Protein AF-A0AAT9GNQ1-F1 (afdb_monomer)

Sequence (79 aa):
MVYLNKLSMSVTIKVKKEIAKLIDRLVELNIAKSKNEAVNLLIEYGRTEIERRIKEEEEVRNLVNKWLKECFPYEIRYF

Nearest PDB structures (foldseek):
  2dam-assembly1_A  TM=6.302E-01  e=1.705E+00  Homo sapiens

Mean predicted aligned error: 8.17 Å

Secondary structure (DSSP, 8-state):
--GGGGS---------HHHHHHHHHHHHTTSSSSHHHHHHHHHHHHHHHHHHHHHHHHHHHHHHHHHHHH---------

pLDDT: mean 86.72, std 16.23, range [45.12, 97.75]

Structure (mmCIF, N/CA/C/O backbone):
data_AF-A0AAT9GNQ1-F1
#
_entry.id   AF-A0AAT9GNQ1-F1
#
loop_
_atom_site.group_PDB
_atom_site.id
_atom_site.type_symbol
_atom_site.label_atom_id
_atom_site.label_alt_id
_atom_site.label_comp_id
_atom_site.label_asym_id
_atom_site.label_entity_id
_atom_site.label_seq_id
_atom_site.pdbx_PDB_ins_code
_atom_site.Cartn_x
_atom_site.Cartn_y
_atom_site.Cartn_z
_atom_site.occupancy
_atom_site.B_iso_or_equiv
_atom_site.auth_seq_id
_atom_site.auth_comp_id
_atom_site.auth_asym_id
_atom_site.auth_atom_id
_atom_site.pdbx_PDB_model_num
ATOM 1 N N . MET A 1 1 ? 18.726 -0.972 25.115 1.00 45.12 1 MET A N 1
ATOM 2 C CA . MET A 1 1 ? 17.661 -0.974 24.085 1.00 45.12 1 MET A CA 1
ATOM 3 C C . MET A 1 1 ? 16.294 -1.177 24.755 1.00 45.12 1 MET A C 1
ATOM 5 O O . MET A 1 1 ? 15.671 -2.207 24.579 1.00 45.12 1 MET A O 1
ATOM 9 N N . VAL A 1 2 ? 15.862 -0.227 25.602 1.00 50.38 2 VAL A N 1
ATOM 10 C CA . VAL A 1 2 ? 14.605 -0.321 26.396 1.00 50.38 2 VAL A CA 1
ATOM 11 C C . VAL A 1 2 ? 13.782 0.986 26.340 1.00 50.38 2 VAL A C 1
ATOM 13 O O . VAL A 1 2 ? 12.588 0.980 26.608 1.00 50.38 2 VAL A O 1
ATOM 16 N N . TYR A 1 3 ? 14.373 2.108 25.906 1.00 49.88 3 TYR A N 1
ATOM 17 C CA . TYR A 1 3 ? 13.747 3.437 26.000 1.00 49.88 3 TYR A CA 1
ATOM 18 C C . TYR A 1 3 ? 12.792 3.820 24.852 1.00 49.88 3 TYR A C 1
ATOM 20 O O . TYR A 1 3 ? 11.997 4.736 25.029 1.00 49.88 3 TYR A O 1
ATOM 28 N N . LEU A 1 4 ? 12.812 3.127 23.704 1.00 49.66 4 LEU A N 1
ATOM 29 C CA . LEU A 1 4 ? 11.936 3.457 22.561 1.00 49.66 4 LEU A CA 1
ATOM 30 C C . LEU A 1 4 ? 10.488 2.966 22.724 1.00 49.66 4 LEU A C 1
ATOM 32 O O . LEU A 1 4 ? 9.590 3.496 22.081 1.00 49.66 4 LEU A O 1
ATOM 36 N N . ASN A 1 5 ? 10.233 2.009 23.620 1.00 51.81 5 ASN A N 1
ATOM 37 C CA . ASN A 1 5 ? 8.891 1.443 23.819 1.00 51.81 5 ASN A CA 1
ATOM 38 C C . ASN A 1 5 ? 7.914 2.399 24.533 1.00 51.81 5 ASN A C 1
ATOM 40 O O . ASN A 1 5 ? 6.747 2.071 24.709 1.00 51.81 5 ASN A O 1
ATOM 44 N N . LYS A 1 6 ? 8.376 3.578 24.977 1.00 53.44 6 LYS A N 1
ATOM 45 C CA . LYS A 1 6 ? 7.584 4.499 25.805 1.00 53.44 6 LYS A CA 1
ATOM 46 C C . LYS A 1 6 ? 6.667 5.444 25.010 1.00 53.44 6 LYS A C 1
ATOM 48 O O . LYS A 1 6 ? 5.864 6.128 25.630 1.00 53.44 6 LYS A O 1
ATOM 53 N N . LEU A 1 7 ? 6.783 5.500 23.677 1.00 77.12 7 LEU A N 1
ATOM 54 C CA . LEU A 1 7 ? 6.040 6.450 22.823 1.00 77.12 7 LEU A CA 1
ATOM 55 C C . LEU A 1 7 ? 5.050 5.798 21.844 1.00 77.12 7 LEU A C 1
ATOM 57 O O . LEU A 1 7 ? 4.293 6.512 21.194 1.00 77.12 7 LEU A O 1
ATOM 61 N N . SER A 1 8 ? 5.026 4.469 21.729 1.00 77.00 8 SER A N 1
ATOM 62 C CA . SER A 1 8 ? 4.084 3.759 20.856 1.00 77.00 8 SER A CA 1
ATOM 63 C C . SER A 1 8 ? 2.997 3.070 21.673 1.00 77.00 8 SER A C 1
ATOM 65 O O . SER A 1 8 ? 3.303 2.274 22.560 1.00 77.00 8 SER A O 1
ATOM 67 N N . MET A 1 9 ? 1.732 3.328 21.344 1.00 88.19 9 MET A N 1
ATOM 68 C CA . MET A 1 9 ? 0.583 2.629 21.924 1.00 88.19 9 MET A CA 1
ATOM 69 C C . MET A 1 9 ? -0.028 1.683 20.891 1.00 88.19 9 MET A C 1
ATOM 71 O O . MET A 1 9 ? -0.279 2.075 19.753 1.00 88.19 9 MET A O 1
ATOM 75 N N . SER A 1 10 ? -0.293 0.437 21.284 1.00 89.56 10 SER A N 1
ATOM 76 C CA . SER A 1 10 ? -1.000 -0.514 20.426 1.00 89.56 10 SER A CA 1
ATOM 77 C C . SER A 1 10 ? -2.496 -0.219 20.424 1.00 89.56 10 SER A C 1
ATOM 79 O O . SER A 1 10 ? -3.124 -0.189 21.484 1.00 89.56 10 SER A O 1
ATOM 81 N N . VAL A 1 11 ? -3.078 -0.076 19.237 1.00 90.94 11 VAL A N 1
ATOM 82 C CA . VAL A 1 11 ? -4.523 0.089 19.050 1.00 90.94 11 VAL A CA 1
ATOM 83 C C . VAL A 1 11 ? -5.044 -0.950 18.064 1.00 90.94 11 VAL A C 1
ATOM 85 O O . VAL A 1 11 ? -4.350 -1.337 17.127 1.00 90.94 11 VAL A O 1
ATOM 88 N N . THR A 1 12 ? -6.279 -1.406 18.269 1.00 95.00 12 THR A N 1
ATOM 89 C CA . THR A 1 12 ? -6.997 -2.221 17.280 1.00 95.00 12 THR A CA 1
ATOM 90 C C . THR A 1 12 ? -7.952 -1.319 16.516 1.00 95.00 12 THR A C 1
ATOM 92 O O . THR A 1 12 ? -8.814 -0.685 17.120 1.00 95.00 12 THR A O 1
ATOM 95 N N . ILE A 1 13 ? -7.819 -1.271 15.192 1.00 92.38 13 ILE A N 1
ATOM 96 C CA . ILE A 1 13 ? -8.670 -0.454 14.322 1.00 92.38 13 ILE A CA 1
ATOM 97 C C . ILE A 1 13 ? -9.430 -1.337 13.333 1.00 92.38 13 ILE A C 1
ATOM 99 O O . ILE A 1 13 ? -8.911 -2.338 12.841 1.00 92.38 13 ILE A O 1
ATOM 103 N N . LYS A 1 14 ? -10.668 -0.952 13.018 1.00 96.44 14 LYS A N 1
ATOM 104 C CA . LYS A 1 14 ? -11.420 -1.510 11.890 1.00 96.44 14 LYS A CA 1
ATOM 105 C C . LYS A 1 14 ? -11.352 -0.514 10.745 1.00 96.44 14 LYS A C 1
ATOM 107 O O . LYS A 1 14 ? -11.710 0.646 10.918 1.00 96.44 14 LYS A O 1
ATOM 112 N N . VAL A 1 15 ? -10.908 -0.970 9.582 1.00 95.56 15 VAL A N 1
ATOM 113 C CA . VAL A 1 15 ? -10.772 -0.133 8.386 1.00 95.56 15 VAL A CA 1
ATOM 114 C C . VAL A 1 15 ? -11.594 -0.708 7.242 1.00 95.56 15 VAL A C 1
ATOM 116 O O . VAL A 1 15 ? -11.916 -1.898 7.218 1.00 95.56 15 VAL A O 1
ATOM 119 N N . LYS A 1 16 ? -11.934 0.139 6.269 1.00 97.75 16 LYS A N 1
ATOM 120 C CA . LYS A 1 16 ? -12.563 -0.317 5.027 1.00 97.75 16 LYS A CA 1
ATOM 121 C C . LYS A 1 16 ? -11.605 -1.226 4.251 1.00 97.75 16 LYS A C 1
ATOM 123 O O . LYS A 1 16 ? -10.388 -1.055 4.305 1.00 97.75 16 LYS A O 1
ATOM 128 N N . LYS A 1 17 ? -12.162 -2.142 3.452 1.00 97.38 17 LYS A N 1
ATOM 129 C CA . LYS A 1 17 ? -11.390 -3.084 2.620 1.00 97.38 17 LYS A CA 1
ATOM 130 C C . LYS A 1 17 ? -10.402 -2.383 1.677 1.00 97.38 17 LYS A C 1
ATOM 132 O O . LYS A 1 17 ? -9.321 -2.902 1.440 1.00 97.38 17 LYS A O 1
ATOM 137 N N . GLU A 1 18 ? -10.760 -1.211 1.154 1.00 95.81 18 GLU A N 1
ATOM 138 C CA . GLU A 1 18 ? -9.878 -0.395 0.305 1.00 95.81 18 GLU A CA 1
ATOM 139 C C . GLU A 1 18 ? -8.607 0.061 1.042 1.00 95.81 18 GLU A C 1
ATOM 141 O O . GLU A 1 18 ? -7.517 -0.020 0.488 1.00 95.81 18 GLU A O 1
ATOM 146 N N . ILE A 1 19 ? -8.727 0.441 2.317 1.00 96.25 19 ILE A N 1
ATOM 147 C CA . ILE A 1 19 ? -7.592 0.864 3.143 1.00 96.25 19 ILE A CA 1
ATOM 148 C C . ILE A 1 19 ? -6.722 -0.339 3.501 1.00 96.25 19 ILE A C 1
ATOM 150 O O . ILE A 1 19 ? -5.502 -0.248 3.434 1.00 96.25 19 ILE A O 1
ATOM 154 N N . ALA A 1 20 ? -7.336 -1.486 3.807 1.00 97.00 20 ALA A N 1
ATOM 155 C CA . ALA A 1 20 ? -6.593 -2.725 4.036 1.00 97.00 20 ALA A CA 1
ATOM 156 C C . ALA A 1 20 ? -5.726 -3.105 2.822 1.00 97.00 20 ALA A C 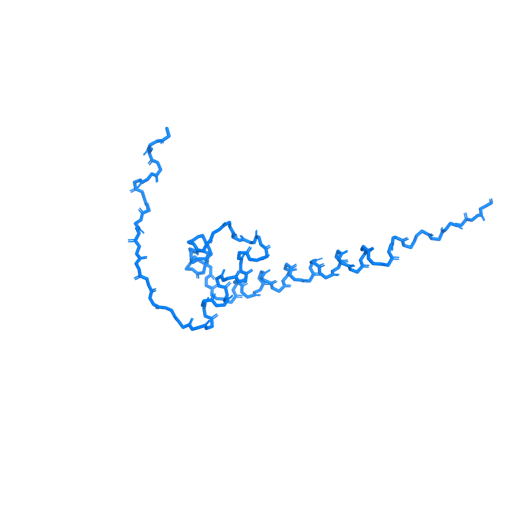1
ATOM 158 O O . ALA A 1 20 ? -4.560 -3.445 2.989 1.00 97.00 20 ALA A O 1
ATOM 159 N N . LYS A 1 21 ? -6.257 -2.953 1.599 1.00 96.94 21 LYS A N 1
ATOM 160 C CA . LYS A 1 21 ? -5.485 -3.180 0.368 1.00 96.94 21 LYS A CA 1
ATOM 161 C C . LYS A 1 21 ? -4.308 -2.215 0.219 1.00 96.94 21 LYS A C 1
ATOM 163 O O . LYS A 1 21 ? -3.241 -2.650 -0.192 1.00 96.94 21 LYS A O 1
ATOM 168 N N . LEU A 1 22 ? -4.485 -0.933 0.548 1.00 96.50 22 LEU A N 1
ATOM 169 C CA . LEU A 1 22 ? -3.384 0.038 0.516 1.00 96.50 22 LEU A CA 1
ATOM 170 C C . LEU A 1 22 ? -2.283 -0.329 1.519 1.00 96.50 22 LEU A C 1
ATOM 172 O O . LEU A 1 22 ? -1.106 -0.287 1.173 1.00 96.50 22 LEU A O 1
ATOM 176 N N . ILE A 1 23 ? -2.662 -0.745 2.732 1.00 97.56 23 ILE A N 1
ATOM 177 C CA . ILE A 1 23 ? -1.723 -1.216 3.763 1.00 97.56 23 ILE A CA 1
ATOM 178 C C . ILE A 1 23 ? -0.922 -2.417 3.254 1.00 97.56 23 ILE A C 1
ATOM 180 O O . ILE A 1 23 ? 0.301 -2.428 3.371 1.00 97.56 23 ILE A O 1
ATOM 184 N N . ASP A 1 24 ? -1.597 -3.413 2.677 1.00 97.69 24 ASP A N 1
ATOM 185 C CA . ASP A 1 24 ? -0.929 -4.597 2.135 1.00 97.69 24 ASP A CA 1
ATOM 186 C C . ASP A 1 24 ? 0.013 -4.215 0.984 1.00 97.69 24 ASP A C 1
ATOM 188 O O . ASP A 1 24 ? 1.158 -4.665 0.947 1.00 97.69 24 ASP A O 1
ATOM 192 N N . ARG A 1 25 ? -0.414 -3.299 0.105 1.00 97.31 25 ARG A N 1
ATOM 193 C CA . ARG A 1 25 ? 0.393 -2.857 -1.036 1.00 97.31 25 ARG A CA 1
ATOM 194 C C . ARG A 1 25 ? 1.669 -2.129 -0.624 1.00 97.31 25 ARG A C 1
ATOM 196 O O . ARG A 1 25 ? 2.717 -2.357 -1.222 1.00 97.31 25 ARG A O 1
ATOM 203 N N . LEU A 1 26 ? 1.604 -1.304 0.421 1.00 97.44 26 LEU A N 1
ATOM 204 C CA . LEU A 1 26 ? 2.780 -0.644 0.995 1.00 97.44 26 LEU A CA 1
ATOM 205 C C . LEU A 1 26 ? 3.834 -1.651 1.471 1.00 97.44 26 LEU A C 1
ATOM 207 O O . LEU A 1 26 ? 5.029 -1.407 1.311 1.00 97.44 26 LEU A O 1
ATOM 211 N N . VAL A 1 27 ? 3.404 -2.786 2.024 1.00 97.69 27 VAL A N 1
ATOM 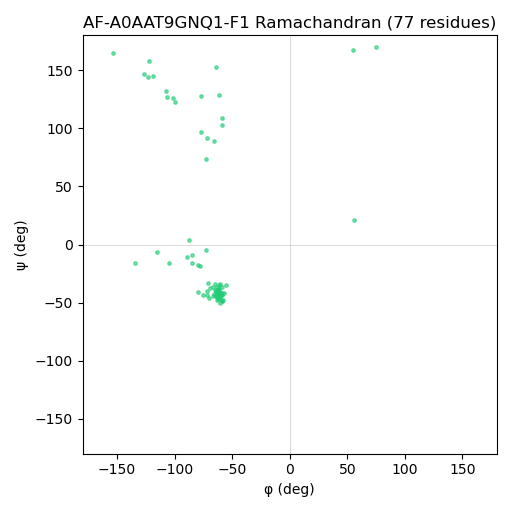212 C CA . VAL A 1 27 ? 4.313 -3.853 2.460 1.00 97.69 27 VAL A CA 1
ATOM 213 C C . VAL A 1 27 ? 4.849 -4.643 1.261 1.00 97.69 27 VAL A C 1
ATOM 215 O O . VAL A 1 27 ? 6.048 -4.890 1.177 1.00 97.69 27 VAL A O 1
ATOM 218 N N . GLU A 1 28 ? 4.000 -4.991 0.290 1.00 97.12 28 GLU A N 1
ATOM 219 C CA . GLU A 1 28 ? 4.400 -5.717 -0.932 1.00 97.12 28 GLU A CA 1
ATOM 220 C C . GLU A 1 28 ? 5.437 -4.970 -1.785 1.00 97.12 28 GLU A C 1
ATOM 222 O O . GLU A 1 28 ? 6.279 -5.585 -2.452 1.00 97.12 28 GLU A O 1
ATOM 227 N N . LEU A 1 29 ? 5.351 -3.640 -1.795 1.00 96.06 29 LEU A N 1
ATOM 228 C CA . LEU A 1 29 ? 6.278 -2.759 -2.499 1.00 96.06 29 LEU A CA 1
ATOM 229 C C . LEU A 1 29 ? 7.501 -2.381 -1.652 1.00 96.06 29 LEU A C 1
ATOM 231 O O . LEU A 1 29 ? 8.325 -1.607 -2.115 1.00 96.06 29 LEU A O 1
ATOM 235 N N . ASN A 1 30 ? 7.651 -2.926 -0.437 1.00 95.50 30 ASN A N 1
ATOM 236 C CA . ASN A 1 30 ? 8.710 -2.561 0.516 1.00 95.50 30 ASN A CA 1
ATOM 237 C C . ASN A 1 30 ? 8.766 -1.060 0.869 1.00 95.50 30 ASN A C 1
ATOM 239 O O . ASN A 1 30 ? 9.779 -0.581 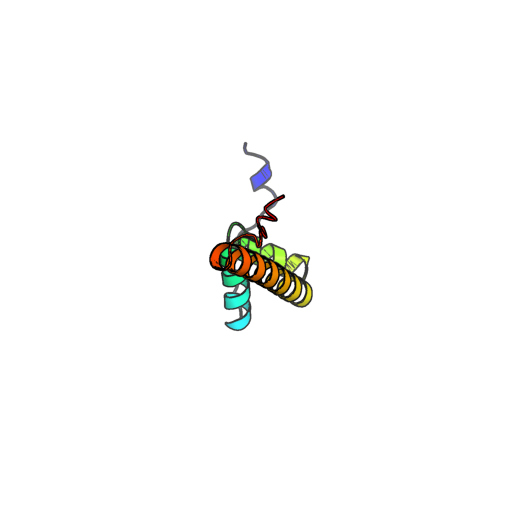1.374 1.00 95.50 30 ASN A O 1
ATOM 243 N N . ILE A 1 31 ? 7.668 -0.324 0.675 1.00 96.06 31 ILE A N 1
ATOM 244 C CA . ILE A 1 31 ? 7.539 1.069 1.130 1.00 96.06 31 ILE A CA 1
ATOM 245 C C . ILE A 1 31 ? 7.420 1.101 2.664 1.00 96.06 31 ILE A C 1
ATOM 247 O O . ILE A 1 31 ? 7.917 2.016 3.315 1.00 96.06 31 ILE A O 1
ATOM 251 N N . ALA A 1 32 ? 6.792 0.076 3.248 1.00 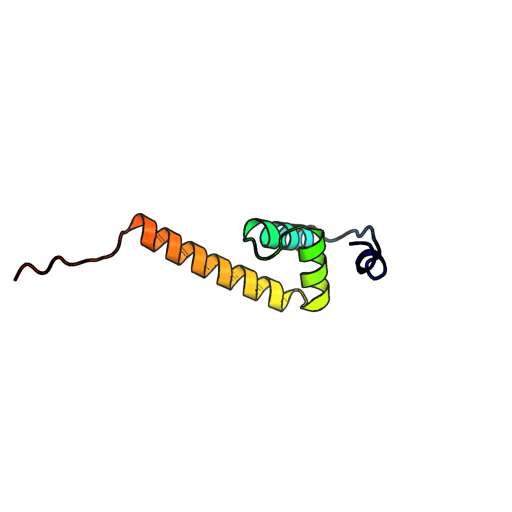97.31 32 ALA A N 1
ATOM 252 C CA . ALA A 1 32 ? 6.733 -0.163 4.685 1.00 97.31 32 ALA A CA 1
ATOM 253 C C . ALA A 1 32 ? 7.282 -1.555 5.025 1.00 97.31 32 ALA A C 1
ATOM 255 O O . ALA A 1 32 ? 7.021 -2.525 4.315 1.00 97.31 32 ALA A O 1
ATOM 256 N N . LYS A 1 33 ? 7.973 -1.691 6.159 1.00 95.31 33 LYS A N 1
ATOM 257 C CA . LYS A 1 33 ? 8.516 -2.972 6.646 1.00 95.31 33 LYS A CA 1
ATOM 258 C C . LYS A 1 33 ? 7.457 -3.831 7.335 1.00 95.31 33 LYS A C 1
ATOM 260 O O . LYS A 1 33 ? 7.667 -5.021 7.548 1.00 95.31 33 LYS A O 1
ATOM 265 N N . SER A 1 34 ? 6.334 -3.238 7.747 1.00 96.62 34 SER A N 1
ATOM 266 C CA . SER A 1 34 ? 5.239 -3.937 8.429 1.00 96.62 34 SER A CA 1
ATOM 267 C C . SER A 1 34 ? 3.891 -3.248 8.218 1.00 96.62 34 SER A C 1
ATOM 269 O O . SER A 1 34 ? 3.831 -2.072 7.859 1.00 96.62 34 SER A O 1
ATOM 271 N N . LYS A 1 35 ? 2.790 -3.952 8.522 1.00 95.62 35 LYS A N 1
ATOM 272 C CA . LYS A 1 35 ? 1.439 -3.363 8.474 1.00 95.62 35 LYS A CA 1
ATOM 273 C C . LYS A 1 35 ? 1.269 -2.193 9.447 1.00 95.62 35 LYS A C 1
ATOM 275 O O . LYS A 1 35 ? 0.579 -1.240 9.114 1.00 95.62 35 LYS A O 1
ATOM 280 N N . ASN A 1 36 ? 1.909 -2.239 10.617 1.00 95.19 36 ASN A N 1
ATOM 281 C CA . ASN A 1 36 ? 1.847 -1.137 11.583 1.00 95.19 36 ASN A CA 1
ATOM 282 C C . ASN A 1 36 ? 2.537 0.115 11.040 1.00 95.19 36 ASN A C 1
ATOM 284 O O . ASN A 1 36 ? 1.989 1.206 11.132 1.00 95.19 36 ASN A O 1
ATOM 288 N N . GLU A 1 37 ? 3.711 -0.048 10.431 1.00 95.75 37 GLU A N 1
ATOM 289 C CA . GLU A 1 37 ? 4.407 1.060 9.778 1.00 95.75 37 GLU A CA 1
ATOM 290 C C . GLU A 1 37 ? 3.590 1.611 8.604 1.00 95.75 37 GLU A C 1
ATOM 292 O O . GLU A 1 37 ? 3.425 2.819 8.496 1.00 95.75 37 GLU A O 1
ATOM 297 N N . ALA A 1 38 ? 2.980 0.746 7.790 1.00 97.12 38 ALA A N 1
ATOM 298 C CA . ALA A 1 38 ? 2.086 1.162 6.710 1.00 97.12 38 ALA A CA 1
ATOM 299 C C . ALA A 1 38 ? 0.865 1.955 7.215 1.00 97.12 38 ALA A C 1
ATOM 301 O O . ALA A 1 38 ? 0.483 2.957 6.612 1.00 97.12 38 ALA A O 1
ATOM 302 N N . VAL A 1 39 ? 0.266 1.538 8.336 1.00 96.62 39 VAL A N 1
ATOM 303 C CA . VAL A 1 39 ? -0.824 2.279 8.991 1.00 96.62 39 VAL A CA 1
ATOM 304 C C . VAL A 1 39 ? -0.336 3.637 9.490 1.00 96.62 39 VAL A C 1
ATOM 306 O O . VAL A 1 39 ? -1.013 4.635 9.258 1.00 96.62 39 VAL A O 1
ATOM 309 N N . ASN A 1 40 ? 0.836 3.701 10.123 1.00 95.19 40 ASN A N 1
ATOM 310 C CA . ASN A 1 40 ? 1.404 4.964 10.594 1.00 95.19 40 ASN A CA 1
ATOM 311 C C . ASN A 1 40 ? 1.680 5.921 9.428 1.00 95.19 40 ASN A C 1
ATOM 313 O O . ASN A 1 40 ? 1.270 7.073 9.490 1.00 95.19 40 ASN A O 1
ATOM 317 N N . LEU A 1 41 ? 2.259 5.433 8.326 1.00 96.69 41 LEU A N 1
ATOM 318 C CA . LEU A 1 41 ? 2.472 6.225 7.113 1.00 96.69 41 LEU A CA 1
ATOM 319 C C . LEU A 1 41 ? 1.152 6.768 6.540 1.00 96.69 41 LEU A C 1
ATOM 321 O O . LEU A 1 41 ? 1.075 7.930 6.147 1.00 96.69 41 LEU A O 1
ATOM 325 N N . LEU A 1 42 ? 0.091 5.956 6.525 1.00 96.06 42 LEU A N 1
ATOM 326 C CA . LEU A 1 42 ? -1.242 6.40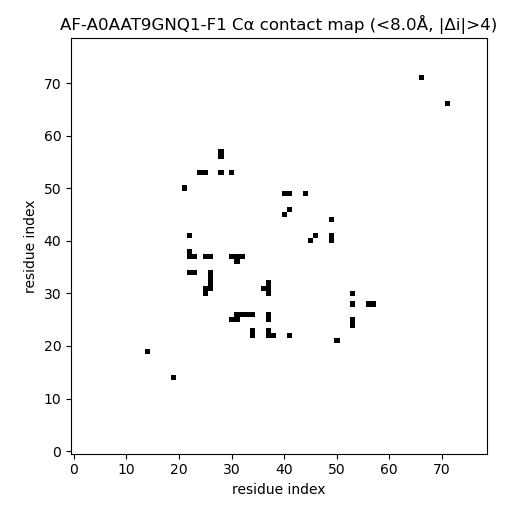4 6.109 1.00 96.06 42 LEU A CA 1
ATOM 327 C C . LEU A 1 42 ? -1.818 7.492 7.022 1.00 96.06 42 LEU A C 1
ATOM 329 O O . LEU A 1 42 ? -2.502 8.385 6.526 1.00 96.06 42 LEU A O 1
ATOM 333 N N . ILE A 1 43 ? -1.569 7.418 8.330 1.00 94.75 43 ILE A N 1
ATOM 334 C CA . ILE A 1 43 ? -2.015 8.428 9.299 1.00 94.75 43 ILE A CA 1
ATOM 335 C C . ILE A 1 43 ? -1.208 9.723 9.144 1.00 94.75 43 ILE A C 1
ATOM 337 O O . ILE A 1 43 ? -1.793 10.801 9.156 1.00 94.75 43 ILE A O 1
ATOM 341 N N . GLU A 1 44 ? 0.111 9.622 8.981 1.00 96.19 44 GLU A N 1
ATOM 342 C CA . GLU A 1 44 ? 1.023 10.768 8.891 1.00 96.19 44 GLU A CA 1
ATOM 343 C C . GLU A 1 44 ? 0.858 11.557 7.589 1.00 96.19 44 GLU A C 1
ATOM 345 O O . GLU A 1 44 ? 0.795 12.785 7.615 1.00 96.19 44 GLU A O 1
ATOM 350 N N . TYR A 1 45 ? 0.780 10.863 6.451 1.00 96.38 45 TYR A N 1
ATOM 351 C CA . TYR A 1 45 ? 0.803 11.493 5.125 1.00 96.38 45 TYR A CA 1
ATOM 352 C C . TYR A 1 45 ? -0.568 11.542 4.444 1.00 96.38 45 TYR A C 1
ATOM 354 O O . TYR A 1 45 ? -0.765 12.282 3.478 1.00 96.38 45 TYR A O 1
ATOM 362 N N . GLY A 1 46 ? -1.533 10.764 4.935 1.00 95.19 46 GLY A N 1
ATOM 363 C CA . GLY A 1 46 ? -2.846 10.640 4.320 1.00 95.19 46 GLY A CA 1
ATOM 364 C C . GLY A 1 46 ? -2.847 9.790 3.045 1.00 95.19 46 GLY A C 1
ATOM 365 O O . GLY A 1 46 ? -1.822 9.414 2.477 1.00 95.19 46 GLY A O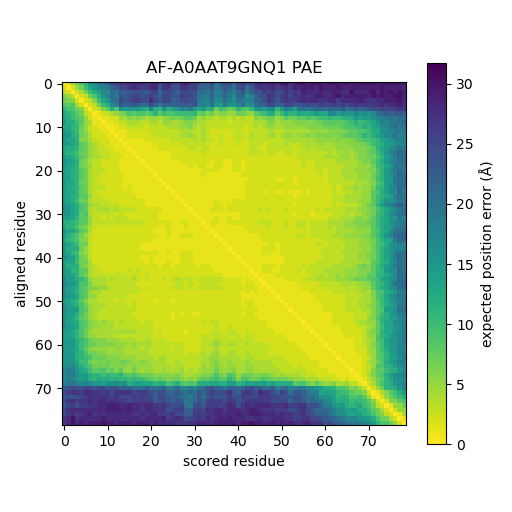 1
ATOM 366 N N . ARG A 1 47 ? -4.056 9.475 2.574 1.00 93.88 47 ARG A N 1
ATOM 367 C CA . ARG A 1 47 ? -4.283 8.543 1.460 1.00 93.88 47 ARG A CA 1
ATOM 368 C C . ARG A 1 47 ? -3.664 9.002 0.136 1.00 93.88 47 ARG A C 1
ATOM 370 O O . ARG A 1 47 ? -3.030 8.193 -0.531 1.00 93.88 47 ARG A O 1
ATOM 377 N N . THR A 1 48 ? -3.848 10.269 -0.236 1.00 94.94 48 THR A N 1
ATOM 378 C CA . THR A 1 48 ? -3.426 10.797 -1.545 1.00 94.94 48 THR A CA 1
ATOM 379 C C . THR A 1 48 ? -1.921 10.656 -1.763 1.00 94.94 48 THR A C 1
ATOM 381 O O . THR A 1 48 ? -1.483 10.224 -2.826 1.00 94.94 48 THR A O 1
ATOM 384 N N . GLU A 1 49 ? -1.124 10.974 -0.743 1.00 96.00 49 GLU A N 1
ATOM 385 C CA . GLU A 1 49 ? 0.334 10.867 -0.818 1.00 96.00 49 GLU A CA 1
ATOM 386 C C . GLU A 1 49 ? 0.790 9.403 -0.869 1.00 96.00 49 GLU A C 1
ATOM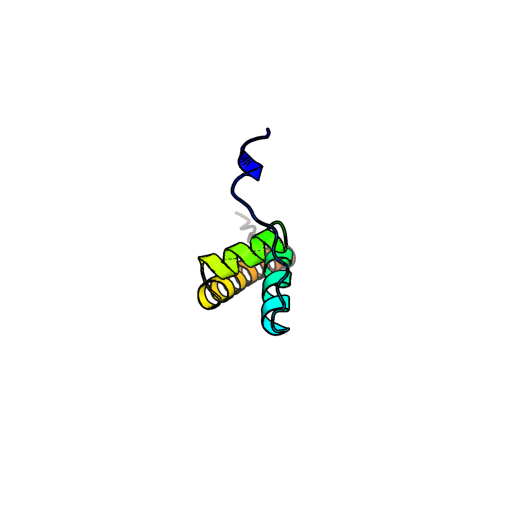 388 O O . GLU A 1 49 ? 1.700 9.058 -1.619 1.00 96.00 49 GLU A O 1
ATOM 393 N N . ILE A 1 50 ? 0.120 8.515 -0.132 1.00 96.75 50 ILE A N 1
ATOM 394 C CA . ILE A 1 50 ? 0.397 7.076 -0.180 1.00 96.75 50 ILE A CA 1
ATOM 395 C C . ILE A 1 50 ? 0.092 6.479 -1.554 1.00 96.75 50 ILE A C 1
ATOM 397 O O . ILE A 1 50 ? 0.907 5.727 -2.084 1.00 96.75 50 ILE A O 1
ATOM 401 N N . GLU A 1 51 ? -1.044 6.829 -2.156 1.00 96.31 51 GLU A N 1
ATOM 402 C CA . GLU A 1 51 ? -1.392 6.375 -3.507 1.00 96.31 51 GLU A CA 1
ATOM 403 C C . GLU A 1 51 ? -0.375 6.875 -4.545 1.00 96.31 51 GLU A C 1
ATOM 405 O O . GL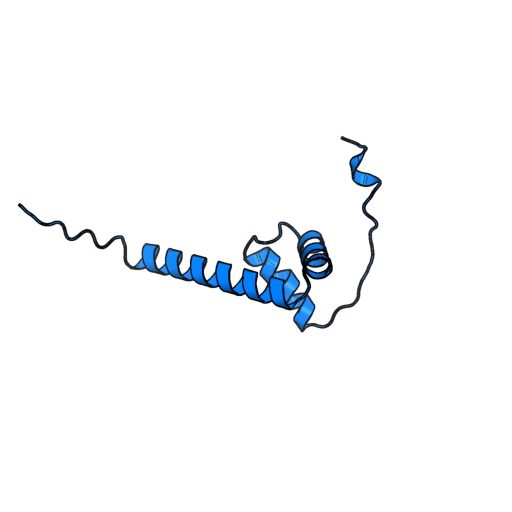U A 1 51 ? 0.018 6.109 -5.427 1.00 96.31 51 GLU A O 1
ATOM 410 N N . ARG A 1 52 ? 0.122 8.114 -4.404 1.00 97.19 52 ARG A N 1
ATOM 411 C CA . ARG A 1 52 ? 1.198 8.650 -5.252 1.00 97.19 52 ARG A CA 1
ATOM 412 C C . ARG A 1 52 ? 2.486 7.832 -5.125 1.00 97.19 52 ARG A C 1
ATOM 414 O O . ARG A 1 52 ? 3.013 7.391 -6.141 1.00 97.19 52 ARG A O 1
ATOM 421 N N . ARG A 1 53 ? 2.957 7.576 -3.899 1.00 95.81 53 ARG A N 1
ATOM 422 C CA . ARG A 1 53 ? 4.185 6.793 -3.653 1.00 95.81 53 ARG A CA 1
ATOM 423 C C . ARG A 1 53 ? 4.088 5.364 -4.177 1.00 95.81 53 ARG A C 1
ATOM 425 O O . ARG A 1 53 ? 5.036 4.866 -4.770 1.00 95.81 53 ARG A O 1
ATOM 432 N N . ILE A 1 54 ? 2.937 4.715 -3.986 1.00 96.62 54 ILE A N 1
ATOM 433 C CA . ILE A 1 54 ? 2.674 3.377 -4.534 1.00 96.62 54 ILE A CA 1
ATOM 434 C C . ILE A 1 54 ? 2.823 3.393 -6.055 1.00 96.62 54 ILE A C 1
ATOM 436 O O . ILE A 1 54 ? 3.507 2.536 -6.608 1.00 96.62 54 ILE A O 1
ATOM 440 N N . LYS A 1 55 ? 2.215 4.378 -6.725 1.00 97.12 55 LYS A N 1
ATOM 441 C CA . LYS A 1 55 ? 2.288 4.504 -8.181 1.00 97.12 55 LYS A CA 1
ATOM 442 C C . LYS A 1 55 ? 3.730 4.693 -8.664 1.00 97.12 55 LYS A C 1
ATOM 444 O O . LYS A 1 55 ? 4.145 4.019 -9.600 1.00 97.12 55 LYS A O 1
ATOM 449 N N . GLU A 1 56 ? 4.486 5.577 -8.019 1.00 96.50 56 GLU A N 1
ATOM 450 C CA . GLU A 1 56 ? 5.890 5.841 -8.361 1.00 96.50 56 GLU A CA 1
ATOM 451 C C . GLU A 1 56 ? 6.755 4.578 -8.212 1.00 96.50 56 GLU A C 1
ATOM 453 O O . GLU A 1 56 ? 7.520 4.234 -9.113 1.00 96.50 56 GLU A O 1
ATOM 458 N N . GLU A 1 57 ? 6.579 3.827 -7.124 1.00 96.44 57 GLU A N 1
ATOM 459 C CA . GLU A 1 57 ? 7.325 2.586 -6.888 1.00 96.44 57 GLU A CA 1
ATOM 460 C C . GLU A 1 57 ? 6.953 1.485 -7.899 1.00 96.44 57 GLU A C 1
ATOM 462 O O . GLU A 1 57 ? 7.806 0.731 -8.376 1.00 96.44 57 GLU A O 1
ATOM 467 N N . GLU A 1 58 ? 5.678 1.402 -8.288 1.00 95.81 58 GLU A N 1
ATOM 468 C CA . GLU A 1 58 ? 5.226 0.494 -9.345 1.00 95.81 58 GLU A CA 1
ATOM 469 C C . GLU A 1 58 ? 5.832 0.846 -10.708 1.00 95.81 58 GLU A C 1
ATOM 471 O O . GLU A 1 58 ? 6.239 -0.054 -11.448 1.00 95.81 58 GLU A O 1
ATOM 476 N N . GLU A 1 59 ? 5.938 2.134 -11.038 1.00 96.12 59 GLU A N 1
ATOM 477 C CA . GLU A 1 59 ? 6.594 2.603 -12.260 1.00 96.12 59 GLU A CA 1
ATOM 478 C C . GLU A 1 59 ? 8.077 2.214 -12.282 1.00 96.12 59 GLU A C 1
ATOM 480 O O . GLU A 1 59 ? 8.539 1.625 -13.264 1.00 96.12 59 GLU A O 1
ATOM 485 N N . VAL A 1 60 ? 8.806 2.434 -11.182 1.00 94.94 60 VAL A N 1
ATOM 486 C CA . VAL A 1 60 ? 10.210 2.009 -11.049 1.00 94.94 60 VAL A CA 1
ATOM 487 C C . VAL A 1 60 ? 10.340 0.498 -11.230 1.00 94.94 60 VAL A C 1
ATOM 489 O O . VAL A 1 60 ? 11.154 0.031 -12.030 1.00 94.94 60 VAL A O 1
ATOM 492 N N . ARG A 1 61 ? 9.502 -0.292 -10.551 1.00 93.12 61 ARG A N 1
ATOM 493 C CA . ARG A 1 61 ? 9.533 -1.757 -10.652 1.00 93.12 61 ARG A CA 1
ATOM 494 C C . ARG A 1 61 ? 9.252 -2.241 -12.073 1.00 93.12 61 ARG A C 1
ATOM 496 O O . ARG A 1 61 ? 9.881 -3.193 -12.537 1.00 93.12 61 ARG A O 1
ATOM 503 N N . ASN A 1 62 ? 8.340 -1.581 -12.782 1.00 93.44 62 ASN A N 1
ATOM 504 C CA . ASN A 1 62 ? 8.048 -1.876 -14.181 1.00 93.44 62 ASN A CA 1
ATOM 505 C C . ASN A 1 62 ? 9.235 -1.556 -15.096 1.00 93.44 62 ASN A C 1
ATOM 507 O O . ASN A 1 62 ? 9.566 -2.376 -15.953 1.00 93.44 62 ASN A O 1
ATOM 511 N N . LEU A 1 63 ? 9.906 -0.419 -14.894 1.00 92.38 63 LEU A N 1
ATOM 512 C CA . LEU A 1 63 ? 11.108 -0.052 -15.647 1.00 92.38 63 LEU A CA 1
ATOM 513 C C . LEU A 1 63 ? 12.244 -1.053 -15.419 1.00 92.38 63 LEU A C 1
ATOM 515 O O . LEU A 1 63 ? 12.851 -1.514 -16.384 1.00 92.38 63 LEU A O 1
ATOM 519 N N . VAL A 1 64 ? 12.482 -1.453 -14.168 1.00 90.69 64 VAL A N 1
ATOM 520 C CA . VAL A 1 64 ? 13.482 -2.477 -13.827 1.00 90.69 64 VAL A CA 1
ATOM 521 C C . VAL A 1 64 ? 13.138 -3.813 -14.484 1.00 90.69 64 VAL A C 1
ATOM 523 O O . VAL A 1 64 ? 13.997 -4.434 -15.103 1.00 90.69 64 VAL A O 1
ATOM 526 N N . ASN A 1 65 ? 11.878 -4.249 -14.417 1.00 90.06 65 ASN A N 1
ATOM 527 C CA . ASN A 1 65 ? 11.440 -5.487 -15.064 1.00 90.06 65 ASN A CA 1
ATOM 528 C C . ASN A 1 65 ? 11.598 -5.438 -16.586 1.00 90.06 65 ASN A C 1
ATOM 530 O O . ASN A 1 65 ? 11.971 -6.440 -17.194 1.00 90.06 65 ASN A O 1
ATOM 534 N N . LYS A 1 66 ? 11.308 -4.290 -17.206 1.00 89.94 66 LYS A N 1
ATOM 535 C CA . LYS A 1 66 ? 11.512 -4.082 -18.641 1.00 89.94 66 LYS A CA 1
ATOM 536 C C . LYS A 1 66 ? 12.994 -4.189 -18.989 1.00 89.94 66 LYS A C 1
ATOM 538 O O . LYS A 1 66 ? 13.352 -4.956 -19.875 1.00 89.94 66 LYS A O 1
ATOM 543 N N . TRP A 1 67 ? 13.846 -3.511 -18.226 1.00 87.56 67 TRP A N 1
ATOM 544 C CA . TRP A 1 67 ? 15.295 -3.562 -18.386 1.00 87.56 67 TRP A CA 1
ATOM 545 C C . TRP A 1 67 ? 15.863 -4.982 -18.237 1.00 87.56 67 TRP A C 1
ATOM 547 O O . TRP A 1 67 ? 16.662 -5.417 -19.063 1.00 87.56 67 TRP A O 1
ATOM 557 N N . LEU A 1 68 ? 15.402 -5.744 -17.239 1.00 86.56 68 LEU A N 1
ATOM 558 C CA . LEU A 1 68 ? 15.810 -7.138 -17.033 1.00 86.56 68 LEU A CA 1
ATOM 559 C C . LEU A 1 68 ? 15.370 -8.067 -18.174 1.00 86.56 68 LEU A C 1
ATOM 561 O O . LEU A 1 68 ? 16.076 -9.024 -18.478 1.00 86.56 68 LEU A O 1
ATOM 565 N N . LYS A 1 69 ? 14.207 -7.814 -18.786 1.00 87.44 69 LYS A N 1
ATOM 566 C CA . LYS A 1 69 ? 13.680 -8.630 -19.893 1.00 87.44 69 LYS A CA 1
ATOM 567 C C . LYS A 1 69 ? 14.324 -8.307 -21.234 1.00 87.44 69 LYS A C 1
ATOM 569 O O . LYS A 1 69 ? 14.552 -9.214 -22.024 1.00 87.44 69 LYS A O 1
ATOM 574 N N . GLU A 1 70 ? 14.553 -7.028 -21.505 1.00 85.06 70 GLU A N 1
ATOM 575 C CA . GLU A 1 70 ? 15.040 -6.555 -22.805 1.00 85.06 70 GLU A CA 1
ATOM 576 C C . GLU A 1 70 ? 16.577 -6.533 -22.879 1.00 85.06 70 GLU A C 1
ATOM 578 O O . GLU A 1 70 ? 17.126 -6.414 -23.972 1.00 85.06 70 GLU A O 1
ATOM 583 N N . CYS A 1 71 ? 17.271 -6.715 -21.742 1.00 65.69 71 CYS A N 1
ATOM 584 C CA . CYS A 1 71 ? 18.702 -6.448 -21.574 1.00 65.69 71 CYS A CA 1
ATOM 585 C C . CYS A 1 71 ? 19.083 -5.003 -21.966 1.00 65.69 71 CYS A C 1
ATOM 587 O O . CYS A 1 71 ? 18.313 -4.241 -22.547 1.00 65.69 71 CYS A O 1
ATOM 589 N N . PHE A 1 72 ? 20.294 -4.574 -21.603 1.00 59.41 72 PHE A N 1
ATOM 590 C CA . PHE A 1 72 ? 20.826 -3.293 -22.074 1.00 59.41 72 PHE A CA 1
ATOM 591 C C . PHE A 1 72 ? 20.929 -3.330 -23.612 1.00 59.41 72 PHE A C 1
ATOM 593 O O . PHE A 1 72 ? 21.569 -4.254 -24.124 1.00 59.41 72 PHE A O 1
ATOM 600 N N . PRO A 1 73 ? 20.401 -2.344 -24.361 1.00 59.19 73 PRO A N 1
ATOM 601 C CA . PRO A 1 73 ? 20.700 -2.207 -25.779 1.00 59.19 73 PRO A CA 1
ATOM 602 C C . PRO A 1 73 ? 22.135 -1.687 -25.931 1.00 59.19 73 PRO A C 1
ATOM 604 O O . PRO A 1 73 ? 22.370 -0.521 -26.235 1.00 59.19 73 PRO A O 1
ATOM 607 N N . TYR A 1 74 ? 23.124 -2.543 -25.677 1.00 53.94 74 TYR A N 1
ATOM 608 C CA . TYR A 1 74 ? 24.451 -2.327 -26.230 1.00 53.94 74 TYR A CA 1
ATOM 609 C C . TYR A 1 74 ? 24.376 -2.743 -27.695 1.00 53.94 74 TYR A C 1
ATOM 611 O O . TYR A 1 74 ? 24.501 -3.919 -28.031 1.00 53.94 74 TYR A O 1
ATOM 619 N N . GLU A 1 75 ? 24.171 -1.769 -28.581 1.00 61.72 75 GLU A N 1
ATOM 620 C CA . GLU A 1 75 ? 24.684 -1.917 -29.936 1.00 61.72 75 GLU A CA 1
ATOM 621 C C . GLU A 1 75 ? 26.197 -2.094 -29.797 1.00 61.72 75 GLU A C 1
ATOM 623 O O . GLU A 1 75 ? 26.924 -1.139 -29.510 1.00 61.72 75 GLU A O 1
ATOM 628 N N . ILE A 1 76 ? 26.679 -3.330 -29.941 1.00 58.28 76 ILE A N 1
ATOM 629 C CA . ILE A 1 76 ? 28.101 -3.588 -30.145 1.00 58.28 76 ILE A CA 1
ATOM 630 C C . ILE A 1 76 ? 28.416 -2.973 -31.504 1.00 58.28 76 ILE A C 1
ATOM 632 O O . ILE A 1 76 ? 28.259 -3.597 -32.553 1.00 58.28 76 ILE A O 1
ATOM 636 N N . ARG A 1 77 ? 28.779 -1.693 -31.491 1.00 51.59 77 ARG A N 1
ATOM 637 C CA . ARG A 1 77 ? 29.286 -0.999 -32.661 1.00 51.59 77 ARG A CA 1
ATOM 638 C C . ARG A 1 77 ? 30.690 -1.559 -32.881 1.00 51.59 77 ARG A C 1
ATOM 640 O O . ARG A 1 77 ? 31.640 -1.121 -32.240 1.00 51.59 77 ARG A O 1
ATOM 647 N N . TYR A 1 78 ? 30.784 -2.609 -33.695 1.00 50.94 78 TYR A N 1
ATOM 648 C CA . TYR A 1 78 ? 32.059 -3.100 -34.203 1.00 50.94 78 TYR A CA 1
ATOM 649 C C . TYR A 1 78 ? 32.704 -1.944 -34.980 1.00 50.94 78 TYR A C 1
ATOM 651 O O . TYR A 1 78 ? 32.176 -1.526 -36.011 1.00 50.94 78 TYR A O 1
ATOM 659 N N . PHE A 1 79 ? 33.769 -1.378 -34.412 1.00 56.84 79 PHE A N 1
A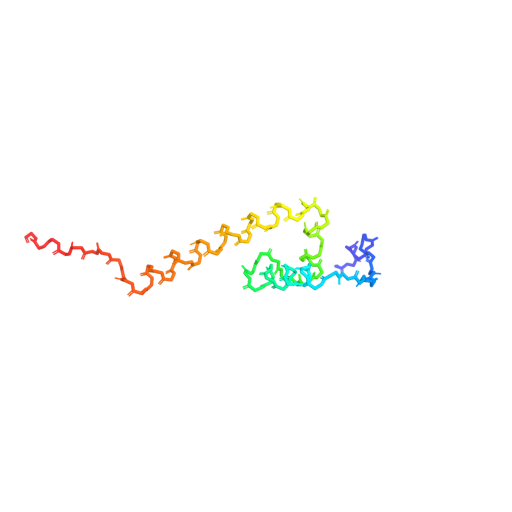TOM 660 C CA . PHE A 1 79 ? 34.729 -0.543 -35.129 1.00 56.84 79 PHE A CA 1
ATOM 661 C C . PHE A 1 79 ? 35.789 -1.440 -35.761 1.00 56.84 79 PHE A C 1
ATOM 663 O O . PHE A 1 79 ? 36.147 -2.454 -35.115 1.00 56.84 79 PHE A O 1
#

Radius of gyration: 19.03 Å; Cα contacts (8 Å, |Δi|>4): 32; chains: 1; bounding box: 47×20×62 Å

Solvent-accessible surface area (backbone atoms only — not comparable to full-atom values): 4974 Å² total; per-residue (Å²): 145,74,76,77,69,80,80,67,80,93,80,90,81,90,74,58,72,70,55,52,50,52,30,51,48,29,38,76,69,64,76,18,97,38,63,68,52,23,48,48,49,41,68,75,61,31,66,71,53,51,56,50,51,53,51,53,52,51,51,50,51,50,52,52,52,49,45,72,72,68,47,81,88,70,76,80,74,83,125

Foldseek 3Di:
DPPPVPPDDDDDDDDDPVLVVLLVLCCVLVVDVHSVRSVVCCVVPNDVVSVVVSVVSVVVVVVVVVCVVVPPPPPPPDD

Organism: NCBI:txid2049879